Protein AF-K1XVB5-F1 (afdb_monomer_lite)

Secondary structure (DSSP, 8-state):
-----------SEEEEE--TT---SHHHHHHHHHH-GGG-SEEEEETT--SHHHHHHHHHHHHTTPEEEEESEEEEESTTTTT---TT-

Structure (mmCIF, N/CA/C/O backbone):
data_AF-K1XVB5-F1
#
_entry.id   AF-K1XVB5-F1
#
loop_
_atom_site.group_PDB
_atom_site.id
_atom_site.type_symbol
_atom_site.label_atom_id
_atom_site.label_alt_id
_atom_site.label_comp_id
_atom_site.label_asym_id
_atom_site.label_entity_id
_atom_site.label_seq_id
_atom_site.pdbx_PDB_ins_code
_atom_site.Cartn_x
_atom_site.Cartn_y
_atom_site.Cartn_z
_atom_site.occupancy
_atom_site.B_iso_or_equiv
_atom_site.auth_seq_id
_atom_site.auth_comp_id
_atom_site.auth_asym_id
_atom_site.auth_atom_id
_atom_site.pdbx_PDB_model_num
ATOM 1 N N . MET A 1 1 ? -0.576 -3.442 32.751 1.00 48.12 1 MET A N 1
ATOM 2 C CA . MET A 1 1 ? -1.590 -3.978 31.806 1.00 48.12 1 MET A CA 1
ATOM 3 C C . MET A 1 1 ? -1.709 -2.947 30.686 1.00 48.12 1 MET A C 1
ATOM 5 O O . MET A 1 1 ? -1.929 -1.799 31.016 1.00 48.12 1 MET A O 1
ATOM 9 N N . LYS A 1 2 ? -1.416 -3.193 29.408 1.00 39.41 2 LYS A N 1
ATOM 10 C CA . LYS A 1 2 ? -1.910 -4.236 28.500 1.00 39.41 2 LYS A CA 1
ATOM 11 C C . LYS A 1 2 ? -0.790 -4.664 27.535 1.00 39.41 2 LYS A C 1
ATOM 13 O O . LYS A 1 2 ? -0.049 -3.828 27.034 1.00 39.41 2 LYS A O 1
ATOM 18 N N . LYS A 1 3 ? -0.685 -5.973 27.291 1.00 44.56 3 LYS A N 1
ATOM 19 C CA . LYS A 1 3 ? 0.084 -6.551 26.182 1.00 44.56 3 LYS A CA 1
ATOM 20 C C . LYS A 1 3 ? -0.658 -6.210 24.886 1.00 44.56 3 LYS A C 1
ATOM 22 O O . LYS A 1 3 ? -1.786 -6.664 24.732 1.00 44.56 3 LYS A O 1
ATOM 27 N N . ALA A 1 4 ? -0.046 -5.440 23.993 1.00 43.34 4 ALA A N 1
ATOM 28 C CA . ALA A 1 4 ? -0.527 -5.283 22.626 1.00 43.34 4 ALA A CA 1
ATOM 29 C C . ALA A 1 4 ? 0.259 -6.248 21.727 1.00 43.34 4 ALA A C 1
ATOM 31 O O . ALA A 1 4 ? 1.450 -6.080 21.487 1.00 43.34 4 ALA A O 1
ATOM 32 N N . GLU A 1 5 ? -0.428 -7.337 21.398 1.00 40.03 5 GLU A N 1
ATOM 33 C CA . GLU A 1 5 ? -0.324 -8.149 20.185 1.00 40.03 5 GLU A CA 1
ATOM 34 C C . GLU A 1 5 ? 1.071 -8.397 19.597 1.00 40.03 5 GLU A C 1
ATOM 36 O O . GLU A 1 5 ? 1.599 -7.673 18.757 1.00 40.03 5 GLU A O 1
ATOM 41 N N . LYS A 1 6 ? 1.606 -9.568 19.956 1.00 46.31 6 LYS A N 1
ATOM 42 C CA . LYS A 1 6 ? 2.513 -10.321 19.091 1.00 46.31 6 LYS A CA 1
ATOM 43 C C . LYS A 1 6 ? 1.762 -10.696 17.806 1.00 46.31 6 LYS A C 1
ATOM 45 O O . LYS A 1 6 ? 1.191 -11.782 17.744 1.00 46.31 6 LYS A O 1
ATOM 50 N N . SER A 1 7 ? 1.797 -9.839 16.788 1.00 44.97 7 SER A N 1
ATOM 51 C CA . SER A 1 7 ? 1.582 -10.304 15.418 1.00 44.97 7 SER A CA 1
ATOM 52 C C . SER A 1 7 ? 2.864 -10.979 14.936 1.00 44.97 7 SER A C 1
ATOM 54 O O . SER A 1 7 ? 3.953 -10.409 14.889 1.00 44.97 7 SER A O 1
ATOM 56 N N . SER A 1 8 ? 2.703 -12.271 14.723 1.00 43.16 8 SER A N 1
ATOM 57 C CA . SER A 1 8 ? 3.654 -13.304 14.358 1.00 43.16 8 SER A CA 1
ATOM 58 C C . SER A 1 8 ? 4.647 -12.955 13.244 1.00 43.16 8 SER A C 1
ATOM 60 O O . SER A 1 8 ? 4.264 -12.577 12.144 1.00 43.16 8 SER A O 1
ATOM 62 N N . ARG A 1 9 ? 5.925 -13.253 13.513 1.00 45.94 9 ARG A N 1
ATOM 63 C CA . ARG A 1 9 ? 6.810 -14.092 12.680 1.00 45.94 9 ARG A CA 1
ATOM 64 C C . ARG A 1 9 ? 6.466 -14.138 11.182 1.00 45.94 9 ARG A C 1
ATOM 66 O O . ARG A 1 9 ? 5.866 -15.102 10.737 1.00 45.94 9 ARG A O 1
ATOM 73 N N . MET A 1 10 ? 6.922 -13.145 10.426 1.00 49.41 10 MET A N 1
ATOM 74 C CA . MET A 1 10 ? 7.428 -13.279 9.050 1.00 49.41 10 MET A CA 1
ATOM 75 C C . MET A 1 10 ? 8.163 -11.975 8.700 1.00 49.41 10 MET A C 1
ATOM 77 O O . MET A 1 10 ? 7.780 -11.207 7.826 1.00 49.41 10 MET A O 1
ATOM 81 N N . SER A 1 11 ? 9.221 -11.687 9.461 1.00 58.78 11 SER A N 1
ATOM 82 C CA . SER A 1 11 ? 10.241 -10.714 9.061 1.00 58.78 11 SER A CA 1
ATOM 83 C C . SER A 1 11 ? 11.097 -11.396 7.995 1.00 58.78 11 SER A C 1
ATOM 85 O O . SER A 1 11 ? 12.103 -12.024 8.307 1.00 58.78 11 SER A O 1
ATOM 87 N N . GLY A 1 12 ? 10.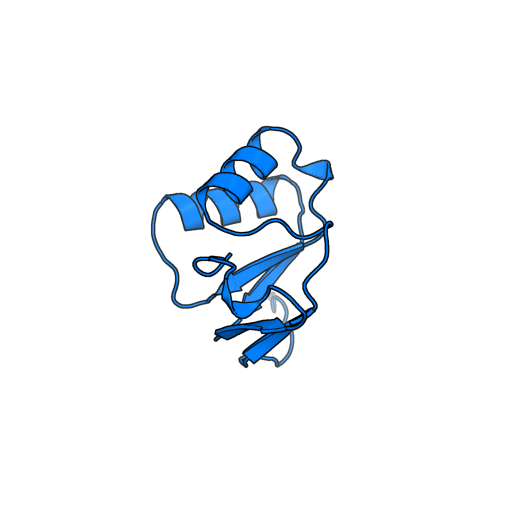584 -11.437 6.771 1.00 81.38 12 GLY A N 1
ATOM 88 C CA . GLY A 1 12 ? 11.238 -12.085 5.644 1.00 81.38 12 GLY A CA 1
ATOM 89 C C . GLY A 1 12 ? 10.724 -11.537 4.321 1.00 81.38 12 GLY A C 1
ATOM 90 O O . GLY A 1 12 ? 9.906 -10.613 4.302 1.00 81.38 12 GLY A O 1
ATOM 91 N N . GLU A 1 13 ? 11.212 -12.123 3.229 1.00 86.25 13 GLU A N 1
ATOM 92 C CA . GLU A 1 13 ? 10.760 -11.832 1.868 1.00 86.25 13 GLU A CA 1
ATOM 93 C C . GLU A 1 13 ? 9.287 -12.216 1.694 1.00 86.25 13 GLU A C 1
ATOM 95 O O . GLU A 1 13 ? 8.912 -13.376 1.886 1.00 86.25 13 GLU A O 1
ATOM 100 N N . LYS A 1 14 ? 8.450 -11.259 1.289 1.00 89.50 14 LYS A N 1
ATOM 101 C CA . LYS A 1 14 ? 7.086 -11.522 0.827 1.00 89.50 14 LYS A CA 1
ATOM 102 C C . LYS A 1 14 ? 7.095 -11.606 -0.695 1.00 89.50 14 LYS A C 1
ATOM 104 O O . LYS A 1 14 ? 7.392 -10.628 -1.379 1.00 89.50 14 LYS A O 1
ATOM 109 N N . ARG A 1 15 ? 6.765 -12.789 -1.221 1.00 90.81 15 ARG A N 1
ATOM 110 C CA . ARG A 1 15 ? 6.604 -13.024 -2.658 1.00 90.81 15 ARG A CA 1
ATOM 111 C C . ARG A 1 15 ? 5.125 -12.992 -3.027 1.00 90.81 15 ARG A C 1
ATOM 113 O O . ARG A 1 15 ? 4.358 -13.802 -2.513 1.00 90.81 15 ARG A O 1
ATOM 120 N N . ILE A 1 16 ? 4.740 -12.072 -3.902 1.00 91.12 16 ILE A N 1
ATOM 121 C CA . ILE A 1 16 ? 3.360 -11.886 -4.366 1.00 91.12 16 ILE A CA 1
ATOM 122 C C . ILE A 1 16 ? 3.303 -12.245 -5.848 1.00 91.12 16 ILE A C 1
ATOM 124 O O . ILE A 1 16 ? 4.176 -11.847 -6.615 1.00 91.12 16 ILE A O 1
ATOM 128 N N . ARG A 1 17 ? 2.305 -13.028 -6.259 1.00 92.50 17 ARG A N 1
ATOM 129 C CA . ARG A 1 17 ? 2.061 -13.279 -7.682 1.00 92.50 17 ARG A CA 1
ATOM 130 C C . ARG A 1 17 ? 1.422 -12.032 -8.291 1.00 92.50 17 ARG A C 1
ATOM 132 O O . ARG A 1 17 ? 0.463 -11.537 -7.720 1.00 92.50 17 ARG A O 1
ATOM 139 N N . LEU A 1 18 ? 1.953 -11.546 -9.409 1.00 89.75 18 LEU A N 1
ATOM 140 C CA . LEU A 1 18 ? 1.391 -10.411 -10.131 1.00 89.75 18 LEU A CA 1
ATOM 141 C C . LEU A 1 18 ? -0.024 -10.743 -10.621 1.00 89.75 18 LEU A C 1
ATOM 143 O O . LEU A 1 18 ? -0.260 -11.831 -11.153 1.00 89.75 18 LEU A O 1
ATOM 147 N N . SER A 1 19 ? -0.931 -9.793 -10.445 1.00 91.38 19 SER A N 1
ATOM 148 C CA . SER A 1 19 ? -2.329 -9.869 -10.854 1.00 91.38 19 SER A CA 1
ATOM 149 C C . SER A 1 19 ? -2.909 -8.460 -11.001 1.00 91.38 19 SER A C 1
ATOM 151 O O . SER A 1 19 ? -2.322 -7.488 -10.525 1.00 91.38 19 SER A O 1
ATOM 153 N N . GLU A 1 20 ? -4.039 -8.348 -11.701 1.00 88.94 20 GLU A N 1
ATOM 154 C CA . GLU A 1 20 ? -4.675 -7.067 -12.060 1.00 88.94 20 GLU A CA 1
ATOM 155 C C . GLU A 1 20 ? -5.345 -6.347 -10.876 1.00 88.94 20 GLU A C 1
ATOM 157 O O . GLU A 1 20 ? -5.678 -5.170 -10.970 1.00 88.94 20 GLU A O 1
ATOM 162 N N . ASP A 1 21 ? -5.540 -7.040 -9.756 1.00 91.62 21 ASP A N 1
ATOM 163 C CA . ASP A 1 21 ? -6.096 -6.509 -8.507 1.00 91.62 21 ASP A CA 1
ATOM 164 C C . ASP A 1 21 ? -5.040 -5.844 -7.607 1.00 91.62 21 ASP A C 1
ATOM 166 O O . ASP A 1 21 ? -5.377 -5.301 -6.554 1.00 91.62 21 ASP A O 1
ATOM 170 N N . LEU A 1 22 ? -3.766 -5.863 -8.008 1.00 93.50 22 LEU A N 1
ATOM 171 C CA . LEU A 1 22 ? -2.685 -5.225 -7.269 1.00 93.50 22 LEU A CA 1
ATOM 172 C C . LEU A 1 22 ? -2.449 -3.797 -7.763 1.00 93.50 22 LEU A C 1
ATOM 174 O O . LEU A 1 22 ? -2.329 -3.535 -8.957 1.00 93.50 22 LEU A O 1
ATOM 178 N N . LEU A 1 23 ? -2.291 -2.884 -6.808 1.00 94.31 23 LEU A N 1
ATOM 179 C CA . LEU A 1 23 ? -1.816 -1.526 -7.035 1.00 94.31 23 LEU A CA 1
ATOM 180 C C . LEU A 1 23 ? -0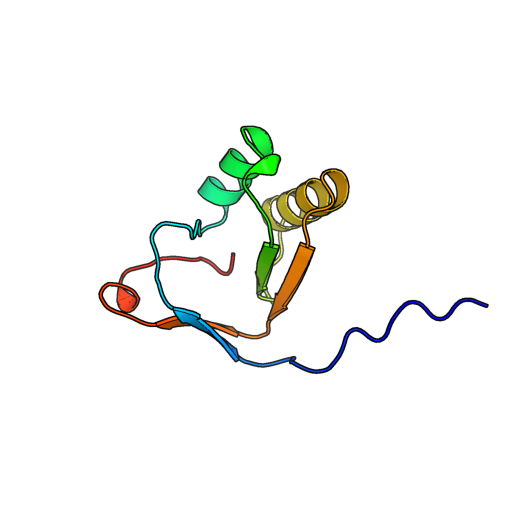.482 -1.350 -6.316 1.00 94.31 23 LEU A C 1
ATOM 182 O O . LEU A 1 23 ? -0.333 -1.792 -5.180 1.00 94.31 23 LEU A O 1
ATOM 186 N N . TRP A 1 24 ? 0.481 -0.710 -6.971 1.00 93.94 24 TRP A N 1
ATOM 187 C CA . TRP A 1 24 ? 1.842 -0.598 -6.456 1.00 93.94 24 TRP A CA 1
ATOM 188 C C . TRP A 1 24 ? 2.450 0.774 -6.724 1.00 93.94 24 TRP A C 1
ATOM 190 O O . TRP A 1 24 ? 2.075 1.487 -7.661 1.00 93.94 24 TRP A O 1
ATOM 200 N N . GLY A 1 25 ? 3.453 1.118 -5.922 1.00 93.19 25 GLY A N 1
ATOM 201 C CA . GLY A 1 25 ? 4.114 2.415 -5.982 1.00 93.19 25 GLY A CA 1
ATOM 202 C C . GLY A 1 25 ? 3.437 3.469 -5.108 1.00 93.19 25 GLY A C 1
ATOM 203 O O . GLY A 1 25 ? 2.231 3.472 -4.889 1.00 93.19 25 GLY A O 1
ATOM 204 N N . ILE A 1 26 ? 4.245 4.411 -4.623 1.00 94.56 26 ILE A N 1
ATOM 205 C CA . ILE A 1 26 ? 3.827 5.379 -3.602 1.00 94.56 26 ILE A CA 1
ATOM 206 C C . ILE A 1 26 ? 2.687 6.278 -4.101 1.00 94.56 26 ILE A C 1
ATOM 208 O O . ILE A 1 26 ? 1.666 6.386 -3.436 1.00 94.56 26 ILE A O 1
ATOM 212 N N . HIS A 1 27 ? 2.844 6.913 -5.267 1.00 95.19 27 HIS A N 1
ATOM 213 C CA . HIS A 1 27 ? 1.841 7.850 -5.785 1.00 95.19 27 HIS A CA 1
ATOM 214 C C . HIS A 1 27 ? 0.507 7.179 -6.143 1.00 95.19 27 HIS A C 1
ATOM 216 O O . HIS A 1 27 ? -0.511 7.659 -5.651 1.00 95.19 27 HIS A O 1
ATOM 222 N N . PRO A 1 28 ? 0.476 6.067 -6.910 1.00 95.88 28 PRO A N 1
ATOM 223 C CA . PRO A 1 28 ? -0.784 5.388 -7.201 1.00 95.88 28 PRO A CA 1
ATOM 224 C C . PRO A 1 28 ? -1.521 4.946 -5.936 1.00 95.88 28 PRO A C 1
ATOM 226 O O . PRO A 1 28 ? -2.730 5.124 -5.843 1.00 95.88 28 PRO A O 1
ATOM 229 N N . VAL A 1 29 ? -0.796 4.423 -4.940 1.00 96.75 29 VAL A N 1
ATOM 230 C CA . VAL A 1 29 ? -1.405 3.981 -3.678 1.00 96.75 29 VAL A CA 1
ATOM 231 C C . VAL A 1 29 ? -1.952 5.157 -2.872 1.00 96.75 29 VAL A C 1
ATOM 233 O O . VAL A 1 29 ? -3.059 5.051 -2.355 1.00 96.75 29 VAL A O 1
ATOM 236 N N . VAL A 1 30 ? -1.236 6.285 -2.802 1.00 96.94 30 VAL A N 1
ATOM 237 C CA . VAL A 1 30 ? -1.755 7.517 -2.182 1.00 96.94 30 VAL A CA 1
ATOM 238 C C . VAL A 1 30 ? -3.044 7.962 -2.869 1.00 96.94 30 VAL A C 1
ATOM 240 O O . VAL A 1 30 ? -4.062 8.103 -2.202 1.00 96.94 30 VAL A O 1
ATOM 243 N N . GLU A 1 31 ? -3.033 8.107 -4.196 1.00 97.31 31 GLU A N 1
ATOM 244 C CA . GLU A 1 31 ? -4.217 8.552 -4.937 1.00 97.31 31 GLU A CA 1
ATOM 245 C C . GLU A 1 31 ? -5.401 7.592 -4.787 1.00 97.31 31 GLU A C 1
ATOM 247 O O . GLU A 1 31 ? -6.546 8.030 -4.678 1.00 97.31 31 GLU A O 1
ATOM 252 N N . GLY A 1 32 ? -5.140 6.284 -4.787 1.00 97.06 32 GLY A N 1
ATOM 253 C CA . GLY A 1 32 ? -6.174 5.277 -4.587 1.00 97.06 32 GLY A CA 1
ATOM 254 C C . GLY A 1 32 ? -6.778 5.349 -3.186 1.00 97.06 32 GLY A C 1
ATOM 255 O O . GLY A 1 32 ? -7.996 5.278 -3.052 1.00 97.06 32 GLY A O 1
ATOM 256 N N . LEU A 1 33 ? -5.956 5.551 -2.153 1.00 97.44 33 LEU A N 1
ATOM 257 C CA . LEU A 1 33 ? -6.436 5.717 -0.779 1.00 97.44 33 LEU A CA 1
ATOM 258 C C . LEU A 1 33 ? -7.215 7.019 -0.573 1.00 97.44 33 LEU A C 1
ATOM 260 O O . LEU A 1 33 ? -8.135 7.045 0.240 1.00 97.44 33 LEU A O 1
ATOM 264 N N . GLU A 1 34 ? -6.872 8.083 -1.299 1.00 96.88 34 GLU A N 1
ATOM 265 C CA . GLU A 1 34 ? -7.612 9.348 -1.262 1.00 96.88 34 GLU A CA 1
ATOM 266 C C . GLU A 1 34 ? -8.974 9.253 -1.964 1.00 96.88 34 GLU A C 1
ATOM 268 O O . GLU A 1 34 ? -9.945 9.851 -1.499 1.00 96.88 34 GLU A O 1
ATOM 273 N N . LYS A 1 35 ? -9.048 8.533 -3.093 1.00 97.25 35 LYS A N 1
ATOM 274 C CA . LYS A 1 35 ? -10.240 8.498 -3.958 1.00 97.25 35 LYS A CA 1
ATOM 275 C C . LYS A 1 35 ? -11.207 7.364 -3.620 1.00 97.25 35 LYS A C 1
ATOM 277 O O . LYS A 1 35 ? -12.411 7.597 -3.606 1.00 97.25 35 LYS A O 1
ATOM 282 N N . GLU A 1 36 ? -10.692 6.157 -3.398 1.00 96.88 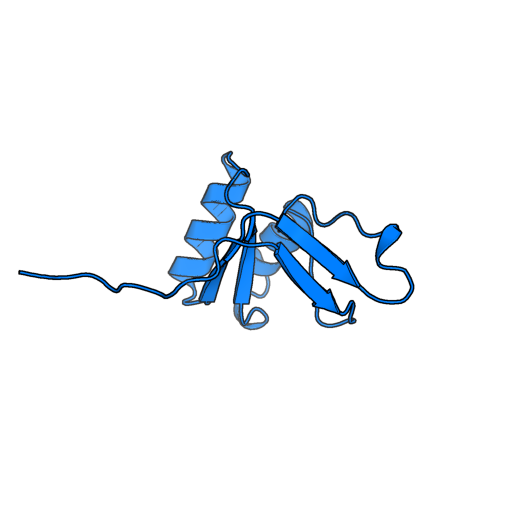36 GLU A N 1
ATOM 283 C CA . GLU A 1 36 ? -11.480 4.920 -3.276 1.00 96.88 36 GLU A CA 1
ATOM 284 C C . GLU A 1 36 ? -10.877 3.966 -2.211 1.00 96.88 36 GLU A C 1
ATOM 286 O O . GLU A 1 36 ? -10.498 2.828 -2.523 1.00 96.88 36 GLU A O 1
ATOM 291 N N . PRO A 1 37 ? -10.733 4.396 -0.939 1.00 96.62 37 PRO A N 1
ATOM 292 C CA . PRO A 1 37 ? -10.077 3.607 0.111 1.00 96.62 37 PRO A CA 1
ATOM 293 C C . PRO A 1 37 ? -10.737 2.244 0.375 1.00 96.62 37 PRO A C 1
ATOM 295 O O . PRO A 1 37 ? -10.062 1.292 0.764 1.00 96.62 37 PRO A O 1
ATOM 298 N N . GLU A 1 38 ? -12.040 2.112 0.137 1.00 96.75 38 GLU A N 1
ATOM 299 C CA . GLU A 1 38 ? -12.810 0.874 0.297 1.00 96.75 38 GLU A CA 1
ATOM 300 C C . GLU A 1 38 ? -12.395 -0.250 -0.663 1.00 96.75 38 GLU A C 1
ATOM 302 O O . GLU A 1 38 ? -12.717 -1.415 -0.420 1.00 96.75 38 GLU A O 1
ATOM 307 N N . ARG A 1 39 ? -11.658 0.073 -1.734 1.00 96.06 39 ARG A N 1
ATOM 308 C CA . ARG A 1 39 ? -11.126 -0.920 -2.680 1.00 96.06 39 ARG A CA 1
ATOM 309 C C . ARG A 1 39 ? -9.898 -1.658 -2.140 1.00 96.06 39 ARG A C 1
ATOM 311 O O . ARG A 1 39 ? -9.501 -2.669 -2.716 1.00 96.06 39 ARG A O 1
ATOM 318 N N . PHE A 1 40 ? -9.298 -1.181 -1.049 1.00 97.31 40 PHE A N 1
ATOM 319 C CA . PHE A 1 40 ? -8.088 -1.758 -0.469 1.00 97.31 40 PHE A CA 1
ATOM 320 C C . PHE A 1 40 ? -8.418 -2.709 0.680 1.00 97.31 40 PHE A C 1
ATOM 322 O O . PHE A 1 40 ? -8.997 -2.322 1.691 1.00 97.31 40 PHE A O 1
ATOM 329 N N . THR A 1 41 ? -7.961 -3.957 0.576 1.00 96.62 41 THR A N 1
ATOM 330 C CA . THR A 1 41 ? -8.090 -4.942 1.664 1.00 96.62 41 THR A CA 1
ATOM 331 C C . THR A 1 41 ? -6.836 -5.034 2.534 1.00 96.62 41 THR A C 1
ATOM 333 O O . THR A 1 41 ? -6.921 -5.310 3.731 1.00 96.62 41 THR A O 1
ATOM 336 N N . GLU A 1 42 ? -5.656 -4.833 1.944 1.00 96.56 42 GLU A N 1
ATOM 337 C CA . GLU A 1 42 ? -4.361 -4.894 2.623 1.00 96.56 42 GLU A CA 1
ATOM 338 C C . GLU A 1 42 ? -3.348 -3.981 1.925 1.00 96.56 42 GLU A C 1
ATOM 340 O O . GLU A 1 42 ? -3.275 -3.955 0.701 1.00 96.56 42 GLU A O 1
ATOM 345 N N . ILE A 1 43 ? -2.529 -3.284 2.713 1.00 96.38 43 ILE A N 1
ATOM 346 C CA . ILE A 1 43 ? -1.362 -2.533 2.245 1.00 96.38 43 ILE A CA 1
ATOM 347 C C . ILE A 1 43 ? -0.106 -3.202 2.797 1.00 96.38 43 ILE A C 1
ATOM 349 O O . ILE A 1 43 ? 0.003 -3.472 3.999 1.00 96.38 43 ILE A O 1
ATOM 353 N N . 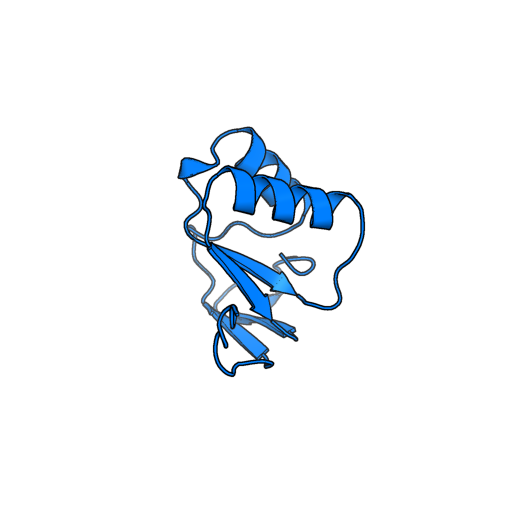ILE A 1 44 ? 0.852 -3.466 1.912 1.00 95.69 44 ILE A N 1
ATOM 354 C CA . ILE A 1 44 ? 2.096 -4.163 2.233 1.00 95.69 44 ILE A CA 1
ATOM 355 C C . ILE A 1 44 ? 3.251 -3.182 2.070 1.00 95.69 44 ILE A C 1
ATOM 357 O O . ILE A 1 44 ? 3.550 -2.754 0.968 1.00 95.69 44 ILE A O 1
ATOM 361 N N . LEU A 1 45 ? 3.930 -2.853 3.165 1.00 95.06 45 LEU A N 1
ATOM 362 C CA . LEU A 1 45 ? 5.019 -1.880 3.175 1.00 95.06 45 LEU A CA 1
ATOM 363 C C . LEU A 1 45 ? 6.351 -2.539 3.506 1.00 95.06 45 LEU A C 1
ATOM 365 O O . LEU A 1 45 ? 6.465 -3.312 4.462 1.00 95.06 45 LEU A O 1
ATOM 369 N N . GLN A 1 46 ? 7.394 -2.186 2.759 1.00 94.31 46 GLN A N 1
ATOM 370 C CA . GLN A 1 46 ? 8.754 -2.533 3.154 1.00 94.31 46 GLN A CA 1
ATOM 371 C C . GLN A 1 46 ? 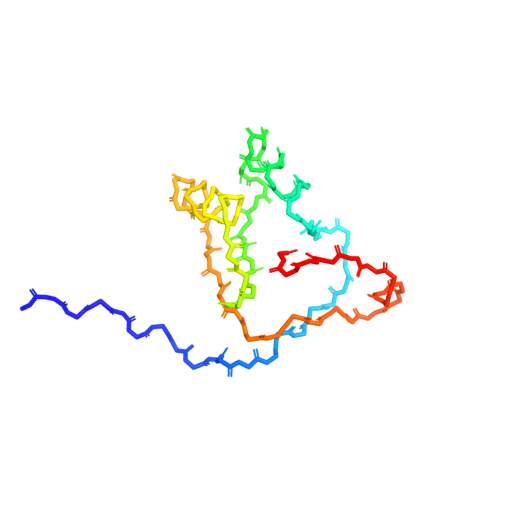9.194 -1.703 4.371 1.00 94.31 46 GLN A C 1
ATOM 373 O O . GLN A 1 46 ? 9.030 -0.482 4.416 1.00 94.31 46 GLN A O 1
ATOM 378 N N . LYS A 1 47 ? 9.767 -2.368 5.380 1.00 89.62 47 LYS A N 1
ATOM 379 C CA . LYS A 1 47 ? 10.127 -1.760 6.674 1.00 89.62 47 LYS A CA 1
ATOM 380 C C . LYS A 1 47 ? 11.228 -0.715 6.609 1.00 89.62 47 LYS A C 1
ATOM 382 O O . LYS A 1 47 ? 11.386 0.016 7.583 1.00 89.62 47 LYS A O 1
ATOM 387 N N . ASP A 1 48 ? 12.008 -0.666 5.544 1.00 88.50 48 ASP A N 1
ATOM 388 C CA . ASP A 1 48 ? 13.087 0.300 5.338 1.00 88.50 48 ASP A CA 1
ATOM 389 C C . ASP A 1 48 ? 12.593 1.604 4.688 1.00 88.50 48 ASP A C 1
ATOM 391 O O . ASP A 1 48 ? 13.291 2.616 4.729 1.00 88.50 48 ASP A O 1
ATOM 395 N N . LYS A 1 49 ? 11.367 1.623 4.147 1.00 88.69 49 LYS A N 1
ATOM 396 C CA . LYS A 1 49 ? 10.778 2.816 3.532 1.00 88.69 49 LYS A CA 1
ATOM 397 C C . LYS A 1 49 ? 10.328 3.817 4.591 1.00 88.69 49 LYS A C 1
ATOM 399 O O . LYS A 1 49 ? 9.675 3.473 5.579 1.00 88.69 49 LYS A O 1
ATOM 404 N 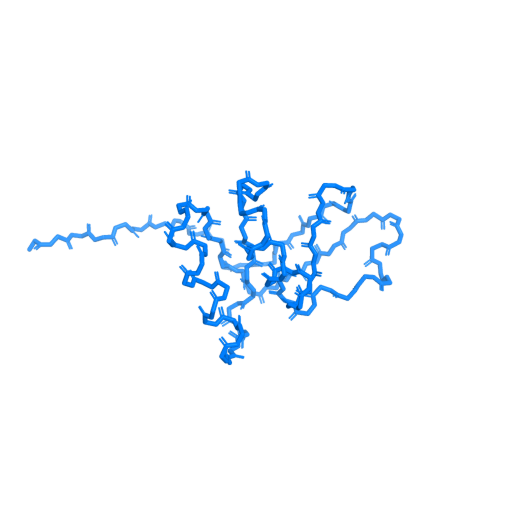N . ARG A 1 50 ? 10.714 5.076 4.395 1.00 88.38 50 ARG A N 1
ATOM 405 C CA . ARG A 1 50 ? 10.446 6.215 5.282 1.00 88.38 50 ARG A CA 1
ATOM 406 C C . ARG A 1 50 ? 10.139 7.452 4.444 1.00 88.38 50 ARG A C 1
ATOM 408 O O . ARG A 1 50 ? 10.493 7.497 3.267 1.00 88.38 50 ARG A O 1
ATOM 415 N N . GLY A 1 51 ? 9.529 8.452 5.072 1.00 92.12 51 GLY A N 1
ATOM 416 C CA . GLY A 1 51 ? 9.220 9.747 4.467 1.00 92.12 51 GLY A CA 1
ATOM 417 C C . GLY A 1 51 ? 7.730 10.071 4.518 1.00 92.12 51 GLY A C 1
ATOM 418 O O . GLY A 1 51 ? 6.903 9.181 4.709 1.00 92.12 51 GLY A O 1
ATOM 419 N N . GLY A 1 52 ? 7.401 11.347 4.296 1.00 94.56 52 GLY A N 1
ATOM 420 C CA . GLY A 1 52 ? 6.050 11.877 4.512 1.00 94.56 52 GLY A CA 1
ATOM 421 C C . GLY A 1 52 ? 4.953 11.114 3.769 1.00 94.56 52 GLY A C 1
ATOM 422 O O . GLY A 1 52 ? 3.927 10.808 4.355 1.00 94.56 52 GLY A O 1
ATOM 423 N N . LYS A 1 53 ? 5.189 10.693 2.517 1.00 93.94 53 LYS A N 1
ATOM 424 C CA . LYS A 1 53 ? 4.198 9.902 1.766 1.00 93.94 53 LYS A CA 1
ATOM 425 C C . LYS A 1 53 ? 3.984 8.485 2.308 1.00 93.94 53 LYS A C 1
ATOM 427 O O . LYS A 1 53 ? 2.881 7.965 2.211 1.00 93.94 53 LYS A O 1
ATOM 432 N N . ILE A 1 54 ? 5.005 7.856 2.893 1.00 95.62 54 ILE A N 1
ATOM 433 C CA . ILE A 1 54 ? 4.841 6.545 3.541 1.00 95.62 54 ILE A CA 1
ATOM 434 C C . ILE A 1 54 ? 4.038 6.696 4.835 1.00 95.62 54 ILE A C 1
ATOM 436 O O . ILE A 1 54 ? 3.165 5.878 5.114 1.00 95.62 54 ILE A O 1
ATOM 440 N N . GLU A 1 55 ? 4.314 7.746 5.608 1.00 95.62 55 GLU A N 1
ATOM 441 C CA . GLU A 1 55 ? 3.557 8.077 6.820 1.00 95.62 55 GLU A CA 1
ATOM 442 C C . GLU A 1 55 ? 2.088 8.367 6.486 1.00 95.62 55 GLU A C 1
ATOM 444 O O . GLU A 1 55 ? 1.202 7.780 7.101 1.00 95.62 55 GLU A O 1
ATOM 449 N N . GLU A 1 56 ? 1.837 9.145 5.432 1.00 96.62 56 GLU A N 1
ATOM 450 C CA . GLU A 1 56 ? 0.501 9.434 4.901 1.00 96.62 56 GLU A CA 1
ATOM 451 C C . GLU A 1 56 ? -0.260 8.149 4.527 1.00 96.62 56 GLU A C 1
ATOM 453 O O . GLU A 1 56 ? -1.395 7.959 4.964 1.00 96.62 56 GLU A O 1
ATOM 458 N N . ILE A 1 57 ? 0.374 7.212 3.806 1.00 97.12 57 ILE A N 1
ATOM 459 C CA . ILE A 1 57 ? -0.221 5.899 3.484 1.00 97.12 57 ILE A CA 1
ATOM 460 C C . ILE A 1 57 ? -0.589 5.135 4.763 1.00 97.12 57 ILE A C 1
ATOM 462 O O . ILE A 1 57 ? -1.690 4.592 4.865 1.00 97.12 57 ILE A O 1
ATOM 466 N N . VAL A 1 58 ? 0.312 5.087 5.750 1.00 96.62 58 VAL A N 1
ATOM 467 C CA . VAL A 1 58 ? 0.067 4.390 7.023 1.00 96.62 58 VAL A CA 1
ATOM 468 C C . VAL A 1 58 ? -1.095 5.025 7.788 1.00 96.62 58 VAL A C 1
ATOM 470 O O . VAL A 1 58 ? -1.917 4.305 8.361 1.00 96.62 58 VAL A O 1
ATOM 473 N N . GLU A 1 59 ? -1.179 6.353 7.809 1.00 97.38 59 GLU A N 1
ATOM 474 C CA . GLU A 1 59 ? -2.262 7.084 8.465 1.00 97.38 59 GLU A CA 1
ATOM 475 C C . GLU A 1 59 ? -3.609 6.861 7.778 1.00 97.38 59 GLU A C 1
ATOM 477 O O . GLU A 1 59 ? -4.585 6.544 8.463 1.00 97.38 59 GLU A O 1
ATOM 482 N N . MET A 1 60 ? -3.666 6.961 6.446 1.00 97.50 60 MET A N 1
ATOM 483 C CA . MET A 1 60 ? -4.880 6.687 5.667 1.00 97.50 60 MET A CA 1
ATOM 484 C C . MET A 1 60 ? -5.342 5.243 5.867 1.00 97.50 60 MET A C 1
ATOM 486 O O . MET A 1 60 ? -6.500 5.007 6.209 1.00 97.50 60 MET A O 1
ATOM 490 N N . ALA A 1 61 ? -4.424 4.279 5.773 1.00 97.19 61 ALA A N 1
ATOM 491 C CA . ALA A 1 61 ? -4.730 2.872 6.002 1.00 97.19 61 ALA A CA 1
ATOM 492 C C . ALA A 1 61 ? -5.360 2.637 7.382 1.00 97.19 61 ALA A C 1
ATOM 494 O O . ALA A 1 61 ? -6.409 2.006 7.496 1.00 97.19 61 ALA A O 1
ATOM 495 N N . ARG A 1 62 ? -4.761 3.205 8.438 1.00 96.69 62 ARG A N 1
ATOM 496 C CA . ARG A 1 62 ? -5.294 3.113 9.808 1.00 96.69 62 ARG A CA 1
ATOM 497 C C . ARG A 1 62 ? -6.653 3.791 9.942 1.00 96.69 62 ARG A C 1
ATOM 499 O O . ARG A 1 62 ? -7.540 3.217 10.567 1.00 96.69 62 ARG A O 1
ATOM 506 N N . ARG A 1 63 ? -6.813 4.988 9.369 1.00 97.31 63 ARG A N 1
ATOM 507 C CA . ARG A 1 63 ? -8.062 5.764 9.403 1.00 97.31 63 ARG A CA 1
ATOM 508 C C . ARG A 1 63 ? -9.221 4.989 8.780 1.00 97.31 63 ARG A C 1
ATOM 510 O O . ARG A 1 63 ? -10.317 5.010 9.330 1.00 97.31 63 ARG A O 1
ATOM 517 N N . HIS A 1 64 ? -8.965 4.299 7.673 1.00 96.75 64 HIS A N 1
ATOM 518 C CA . HIS A 1 64 ? -9.966 3.521 6.943 1.00 96.75 64 HIS A CA 1
ATOM 519 C C . HIS A 1 64 ? -10.067 2.056 7.401 1.00 96.75 64 HIS A C 1
ATOM 521 O O . HIS A 1 64 ? -10.858 1.299 6.850 1.00 96.75 64 HIS A O 1
ATOM 527 N N . GLY A 1 65 ? -9.305 1.641 8.421 1.00 96.56 65 GLY A N 1
ATOM 528 C CA . GLY A 1 65 ? -9.341 0.267 8.937 1.00 96.56 65 GLY A CA 1
ATOM 529 C C . GLY A 1 65 ? -8.748 -0.780 7.986 1.00 96.56 65 GLY A C 1
ATOM 530 O O . GLY A 1 65 ? -9.039 -1.967 8.122 1.00 96.56 65 GLY A O 1
ATOM 531 N N . ILE A 1 66 ? -7.911 -0.357 7.037 1.00 97.69 66 ILE A N 1
ATOM 532 C CA . ILE A 1 66 ? -7.239 -1.228 6.072 1.00 97.69 66 ILE A CA 1
ATOM 533 C C . ILE A 1 66 ? -6.086 -1.953 6.771 1.00 97.69 66 ILE A C 1
ATOM 535 O O . ILE A 1 66 ? -5.309 -1.365 7.532 1.00 97.69 66 ILE A O 1
ATOM 539 N N . LYS A 1 67 ? -5.948 -3.255 6.505 1.00 97.00 67 LYS A N 1
ATOM 540 C CA . LYS A 1 67 ? -4.888 -4.075 7.097 1.00 97.00 67 LYS A CA 1
ATOM 541 C C . LYS A 1 67 ? -3.511 -3.587 6.639 1.00 97.00 67 LYS A C 1
ATOM 543 O O . LYS A 1 67 ? -3.239 -3.522 5.446 1.00 97.00 67 LYS A O 1
ATOM 548 N N . LEU A 1 68 ? -2.615 -3.329 7.590 1.00 95.94 68 LEU A N 1
ATOM 549 C CA . LEU A 1 68 ? -1.214 -3.002 7.321 1.00 95.94 68 LEU A CA 1
ATOM 550 C C . LEU A 1 68 ? -0.308 -4.201 7.597 1.00 95.94 68 LEU A C 1
ATOM 552 O O . LEU A 1 68 ? -0.281 -4.732 8.710 1.00 95.94 68 LEU A O 1
ATOM 556 N N . SER A 1 69 ? 0.483 -4.576 6.598 1.00 94.75 69 SER A N 1
ATOM 557 C CA . SER A 1 69 ? 1.505 -5.615 6.691 1.00 94.75 69 SER A CA 1
ATOM 558 C C . SER A 1 69 ? 2.878 -5.025 6.407 1.00 94.75 69 SER A C 1
ATOM 560 O O . SER A 1 69 ? 3.065 -4.328 5.418 1.00 94.75 69 SER A O 1
ATOM 562 N N . PHE A 1 70 ? 3.866 -5.351 7.236 1.00 93.94 70 PHE A N 1
ATOM 563 C CA . PHE A 1 70 ? 5.241 -4.889 7.049 1.00 93.94 70 PHE A CA 1
ATOM 564 C C . PHE A 1 70 ? 6.167 -6.054 6.695 1.00 93.94 70 PHE A C 1
ATOM 566 O O . PHE A 1 70 ? 6.162 -7.076 7.383 1.00 93.94 70 PHE A O 1
ATOM 573 N N . THR A 1 71 ? 6.993 -5.894 5.663 1.00 93.31 71 THR A N 1
ATOM 574 C CA . THR A 1 71 ? 7.923 -6.924 5.164 1.00 93.31 71 THR A CA 1
ATOM 575 C C . THR A 1 71 ? 9.352 -6.389 5.057 1.00 93.31 71 THR A C 1
ATOM 577 O O . THR A 1 71 ? 9.559 -5.180 4.975 1.00 93.31 71 THR A O 1
ATOM 580 N N . ASP A 1 72 ? 10.349 -7.273 5.089 1.00 92.12 72 ASP A N 1
ATOM 581 C CA . ASP A 1 72 ? 11.755 -6.873 4.937 1.00 92.12 72 ASP A CA 1
ATOM 582 C C . ASP A 1 72 ? 12.116 -6.707 3.454 1.00 92.12 72 ASP A C 1
ATOM 584 O O . ASP A 1 72 ? 12.820 -5.773 3.076 1.00 92.12 72 ASP A O 1
ATOM 588 N N . SER A 1 73 ? 11.573 -7.567 2.590 1.00 90.69 73 SER A N 1
ATOM 589 C CA . SER A 1 73 ? 11.701 -7.443 1.140 1.00 90.69 73 SER A CA 1
ATOM 590 C C . SER A 1 73 ? 10.412 -7.842 0.435 1.00 90.69 73 SER A C 1
ATOM 592 O O . SER A 1 73 ? 9.745 -8.801 0.814 1.00 90.69 73 SER A O 1
ATOM 594 N N . LEU A 1 74 ? 10.063 -7.100 -0.611 1.00 89.94 74 LEU A N 1
ATOM 595 C CA . LEU A 1 74 ? 8.906 -7.378 -1.450 1.00 89.94 74 LEU A CA 1
ATOM 596 C C . LEU A 1 74 ? 9.397 -7.866 -2.813 1.00 89.94 74 LEU A C 1
ATOM 598 O O . LEU A 1 74 ? 10.235 -7.211 -3.431 1.00 89.94 74 LEU A O 1
ATOM 602 N N . ARG A 1 75 ? 8.898 -9.016 -3.272 1.00 90.31 75 ARG A N 1
ATOM 603 C CA . ARG A 1 75 ? 9.156 -9.522 -4.626 1.00 90.31 75 ARG A CA 1
ATOM 604 C C . ARG A 1 75 ? 7.855 -9.862 -5.327 1.00 90.31 75 ARG A C 1
ATOM 606 O O . ARG A 1 75 ? 7.017 -10.571 -4.776 1.00 90.31 75 ARG A O 1
ATOM 613 N N . LEU A 1 76 ? 7.730 -9.413 -6.567 1.00 90.94 76 LEU A N 1
ATOM 614 C CA . LEU A 1 76 ? 6.654 -9.830 -7.453 1.00 90.94 76 LEU A CA 1
ATOM 615 C C . LEU A 1 76 ? 7.106 -11.049 -8.267 1.00 90.94 76 LEU A C 1
ATOM 617 O O . LEU A 1 76 ? 8.283 -11.184 -8.601 1.00 90.94 76 LEU A O 1
ATOM 621 N N . ALA A 1 77 ? 6.183 -11.961 -8.550 1.00 90.38 77 ALA A N 1
ATOM 622 C CA . ALA A 1 77 ? 6.421 -13.176 -9.321 1.00 90.38 77 ALA A CA 1
ATOM 623 C C . ALA A 1 77 ? 5.354 -13.338 -10.408 1.00 90.38 77 ALA A C 1
ATOM 625 O O . ALA A 1 77 ? 4.191 -13.031 -10.175 1.00 90.38 77 ALA A O 1
ATOM 626 N N . GLY A 1 78 ? 5.730 -13.875 -11.566 1.00 89.56 78 GLY A N 1
ATOM 627 C CA . GLY A 1 78 ? 4.841 -14.019 -12.722 1.00 89.56 78 GLY A CA 1
ATOM 628 C C . GLY A 1 78 ? 5.394 -13.317 -13.958 1.00 89.56 78 GLY A C 1
ATOM 629 O O . GLY A 1 78 ? 6.462 -12.706 -13.909 1.00 89.56 78 GLY A O 1
ATOM 630 N N . GLU A 1 79 ? 4.674 -13.434 -15.069 1.00 86.88 79 GLU A N 1
ATOM 631 C CA . GLU A 1 79 ? 4.999 -12.738 -16.315 1.00 86.88 79 GLU A CA 1
ATOM 632 C C . GLU A 1 79 ? 4.880 -11.218 -16.116 1.00 86.88 79 GLU A C 1
ATOM 634 O O . GLU A 1 79 ? 3.994 -10.758 -15.403 1.00 86.88 79 GLU A O 1
ATOM 639 N N . GLY A 1 80 ? 5.826 -10.435 -16.646 1.00 84.88 80 GLY A N 1
ATOM 640 C CA . GLY A 1 80 ? 5.871 -8.974 -16.463 1.00 84.88 80 GLY A CA 1
ATOM 641 C C . GLY A 1 80 ? 6.313 -8.483 -15.073 1.00 84.88 80 GLY A C 1
ATOM 642 O O . GLY A 1 80 ? 6.606 -7.302 -14.904 1.00 84.88 80 GLY A O 1
ATOM 643 N N . ALA A 1 81 ? 6.454 -9.365 -14.075 1.00 86.00 81 ALA A N 1
ATOM 644 C CA . ALA A 1 81 ? 6.794 -8.968 -12.702 1.00 86.00 81 ALA A CA 1
ATOM 645 C C . ALA A 1 81 ? 8.152 -8.250 -12.573 1.00 86.00 81 ALA A C 1
ATOM 647 O O . ALA A 1 81 ? 8.329 -7.432 -11.672 1.00 86.00 81 ALA A O 1
ATOM 648 N N . ALA A 1 82 ? 9.104 -8.538 -13.467 1.00 82.81 82 ALA A N 1
ATOM 649 C CA . ALA A 1 82 ? 10.429 -7.914 -13.472 1.00 82.81 82 ALA A CA 1
ATOM 650 C C . ALA A 1 82 ? 10.415 -6.434 -13.906 1.00 82.81 82 ALA A C 1
ATOM 652 O O . ALA A 1 82 ? 11.350 -5.700 -13.593 1.00 82.81 82 ALA A O 1
ATOM 653 N N . GLU A 1 83 ? 9.371 -5.992 -14.610 1.00 86.88 83 GLU A N 1
ATOM 654 C CA . GLU A 1 83 ? 9.249 -4.625 -15.138 1.00 86.88 83 GLU A CA 1
ATOM 655 C C . GLU A 1 83 ? 8.503 -3.690 -14.173 1.00 86.88 83 GLU A C 1
ATOM 657 O O . GLU A 1 83 ? 8.558 -2.463 -14.293 1.00 86.88 83 GLU A O 1
ATOM 662 N N . VAL A 1 84 ? 7.834 -4.262 -13.170 1.00 87.88 84 VAL A N 1
ATOM 663 C CA . VAL A 1 84 ? 7.017 -3.529 -12.206 1.00 87.88 84 VAL A CA 1
ATOM 664 C C . VAL A 1 84 ? 7.880 -2.774 -11.193 1.00 87.88 84 VAL A C 1
ATOM 666 O O . VAL A 1 84 ? 8.757 -3.328 -10.529 1.00 87.88 84 VAL A O 1
ATOM 669 N N . ARG A 1 85 ? 7.563 -1.490 -10.992 1.00 88.62 85 ARG A N 1
ATOM 670 C CA . ARG A 1 85 ? 8.208 -0.625 -9.994 1.00 88.62 85 ARG A CA 1
ATOM 671 C C . ARG A 1 85 ? 7.312 -0.407 -8.777 1.00 88.62 85 ARG A C 1
ATOM 673 O O . ARG A 1 85 ? 6.663 0.629 -8.659 1.00 88.62 85 ARG A O 1
ATOM 680 N N . HIS A 1 86 ? 7.333 -1.348 -7.835 1.00 88.12 86 HIS A N 1
ATOM 681 C CA . HIS A 1 86 ? 6.542 -1.239 -6.601 1.00 88.12 86 HIS A CA 1
ATOM 682 C C . HIS A 1 86 ? 7.073 -0.196 -5.603 1.00 88.12 86 HIS A C 1
ATOM 684 O O . HIS A 1 86 ? 6.345 0.286 -4.751 1.00 88.12 86 HIS A O 1
ATOM 690 N N . GLN A 1 87 ? 8.352 0.189 -5.663 1.00 90.00 87 GLN A N 1
ATOM 691 C CA . GLN A 1 87 ? 8.961 1.201 -4.767 1.00 90.00 87 GLN A CA 1
ATOM 692 C C . GLN A 1 87 ? 8.872 0.896 -3.252 1.00 90.00 87 GLN A C 1
ATOM 694 O O . GLN A 1 87 ? 9.315 1.695 -2.428 1.00 90.00 87 GLN A O 1
ATOM 699 N N . GLY A 1 88 ? 8.387 -0.292 -2.895 1.00 89.31 88 GLY A N 1
ATOM 700 C CA . GLY A 1 88 ? 8.228 -0.788 -1.529 1.00 89.31 88 GLY A CA 1
ATOM 701 C C . GLY A 1 88 ? 6.822 -0.654 -0.953 1.00 89.31 88 GLY A C 1
ATOM 702 O O . GLY A 1 88 ? 6.681 -0.835 0.258 1.00 89.31 88 GLY A O 1
ATOM 703 N N . VAL A 1 89 ? 5.835 -0.368 -1.812 1.00 91.81 89 VAL A N 1
ATOM 704 C CA . VAL A 1 89 ? 4.395 -0.353 -1.523 1.00 91.81 89 VAL A CA 1
ATOM 705 C C . VAL A 1 89 ? 3.653 -1.141 -2.596 1.00 91.81 89 VAL A C 1
ATOM 707 O O . VAL A 1 89 ? 3.911 -0.864 -3.793 1.00 91.81 89 VAL A O 1
#

pLDDT: mean 87.22, std 16.08, range [39.41, 97.69]

Foldseek 3Di:
DDDPDPPDDDQAEDEAEDDPLDDADLVRLLVCLVPPVVSAQEDEFEPVDDDDSVVSSVVSCVVSVHHYHYYNHYAYDDPPRVVDDRVGD

Sequence (89 aa):
MKKAEKSSRMSGEKRIRLSEDLLWGIHPVVEGLEKEPERFTEIILQKDKRGGKIEEIVEMARRHGIKLSFTDSLRLAGEGAAEVRHQGV

Radius of gyration: 13.64 Å; chains: 1; bounding box: 26×26×48 Å